Protein AF-A0A9P8W3Q9-F1 (afdb_monomer_lite)

Radius of gyration: 21.84 Å; chains: 1; bounding box: 48×51×54 Å

pLDDT: mean 78.34, std 12.68, range [43.59, 95.56]

Foldseek 3Di:
DDDDDCVVVPPPPLVVPPVSVVVVVVVVVVVVVLVVVLVVLVVVCVVPVLPPPCSLLVNLVSCVVVVNLQLSVLSLVCCQPVSPDPPPPSPPPPDPRSPRHPDDLPDDDGCQCVDPPHDPSSVVSNVVSVVVVVVVVVVVVCVVVVCVPPDDVVVVVVVVD

Organism: NCBI:txid1576542

Secondary structure (DSSP, 8-state):
-PPP-HHHH-TTTGGG-TTHHHHHHHHHHHHHHHHHHHHHHHHHHHH-TT-TTSGGGTHHHHHHHTT-HHHHHHHHHHHHHTTT-TT--TT-TTS-TT---S--TTSPPPGGGTSTT--HHHHHHHHHHHHHHHHHHHHHHHHHHHSTTTS-HHHHHHHT-

Structure (mmCIF, N/CA/C/O backbone):
data_AF-A0A9P8W3Q9-F1
#
_entry.id   AF-A0A9P8W3Q9-F1
#
loop_
_atom_site.group_PDB
_atom_site.id
_atom_site.type_symbol
_atom_site.label_atom_id
_atom_site.label_alt_id
_atom_site.label_comp_id
_atom_site.label_asym_id
_atom_site.label_entity_id
_atom_site.label_seq_id
_atom_site.pdbx_PDB_ins_code
_atom_site.Cartn_x
_atom_site.Cartn_y
_atom_site.Cartn_z
_atom_site.occupancy
_atom_site.B_iso_or_equiv
_atom_site.auth_seq_id
_atom_site.auth_comp_id
_atom_site.auth_asym_id
_atom_site.auth_atom_id
_atom_site.pdbx_PDB_model_num
ATOM 1 N N . MET A 1 1 ? -22.423 -10.236 -25.735 1.00 43.59 1 MET A N 1
ATOM 2 C CA . MET A 1 1 ? -21.979 -11.501 -25.112 1.00 43.59 1 MET A CA 1
ATOM 3 C C . MET A 1 1 ? -20.647 -11.238 -24.436 1.00 43.59 1 MET A C 1
ATOM 5 O O . MET A 1 1 ? -19.702 -10.884 -25.125 1.00 43.59 1 MET A O 1
ATOM 9 N N . THR A 1 2 ? -20.592 -11.309 -23.110 1.00 52.81 2 THR A N 1
ATOM 10 C CA . THR A 1 2 ? -19.351 -11.214 -22.327 1.00 52.81 2 THR A CA 1
ATOM 11 C C . THR A 1 2 ? -18.612 -12.546 -22.412 1.00 52.81 2 THR A C 1
ATOM 13 O O . THR A 1 2 ? -19.215 -13.602 -22.234 1.00 52.81 2 THR A O 1
ATOM 16 N N . THR A 1 3 ? -17.321 -12.513 -22.731 1.00 61.62 3 THR A N 1
ATOM 17 C CA . THR A 1 3 ? -16.477 -13.713 -22.761 1.00 61.62 3 THR A CA 1
ATOM 18 C C . THR A 1 3 ? -16.369 -14.325 -21.357 1.00 61.62 3 THR A C 1
ATOM 20 O O . THR A 1 3 ? -16.189 -13.565 -20.402 1.00 61.62 3 THR A O 1
ATOM 23 N N . PRO A 1 4 ? -16.457 -15.662 -21.206 1.00 75.06 4 PRO A N 1
ATOM 24 C CA . PRO A 1 4 ? -16.343 -16.330 -19.908 1.00 75.06 4 PRO A CA 1
ATOM 25 C C . PRO A 1 4 ? -15.020 -16.006 -19.206 1.00 75.06 4 PRO A C 1
ATOM 27 O O . PRO A 1 4 ? -13.972 -16.002 -19.853 1.00 75.06 4 PRO A O 1
ATOM 30 N N . ASN A 1 5 ? -15.058 -15.763 -17.889 1.00 76.50 5 ASN A N 1
ATOM 31 C CA . ASN A 1 5 ? -13.858 -15.515 -17.090 1.00 76.50 5 ASN A CA 1
ATOM 32 C C . ASN A 1 5 ? -13.001 -16.802 -17.026 1.00 76.50 5 ASN A C 1
ATOM 34 O O . ASN A 1 5 ? -13.437 -17.787 -16.417 1.00 76.50 5 ASN A O 1
ATOM 38 N N . PRO A 1 6 ? -11.793 -16.831 -17.624 1.00 73.56 6 PRO A N 1
ATOM 39 C CA . PRO A 1 6 ? -10.961 -18.035 -17.652 1.00 73.56 6 PRO A CA 1
ATOM 40 C C . PRO A 1 6 ? -10.403 -18.402 -16.269 1.00 73.56 6 PRO A C 1
ATOM 42 O O . PRO A 1 6 ? -10.039 -19.551 -16.037 1.00 73.56 6 PRO A O 1
ATOM 45 N N . PHE A 1 7 ? -10.368 -17.456 -15.330 1.00 75.44 7 PHE A N 1
ATOM 46 C CA . PHE A 1 7 ? -9.896 -17.699 -13.967 1.00 75.44 7 PHE A CA 1
ATOM 47 C C . PHE A 1 7 ? -10.882 -18.466 -13.090 1.00 75.44 7 PHE A C 1
ATOM 49 O O . PHE A 1 7 ? -10.481 -19.016 -12.074 1.00 75.44 7 PHE A O 1
ATOM 56 N N . GLU A 1 8 ? -12.152 -18.505 -13.473 1.00 80.69 8 GLU A N 1
ATOM 57 C CA . GLU A 1 8 ? -13.178 -19.272 -12.763 1.00 80.69 8 GLU A CA 1
ATOM 58 C C . GLU A 1 8 ? -13.440 -20.606 -13.466 1.00 80.69 8 GLU A C 1
ATOM 60 O O . GLU A 1 8 ? -13.634 -21.627 -12.818 1.00 80.69 8 GLU A O 1
ATOM 65 N N . ASN A 1 9 ? -13.381 -20.614 -14.802 1.00 79.56 9 ASN A N 1
ATOM 66 C CA . ASN A 1 9 ? -13.850 -21.739 -15.614 1.00 79.56 9 ASN A CA 1
ATOM 67 C C . ASN A 1 9 ? -12.728 -22.598 -16.216 1.00 79.56 9 ASN A C 1
ATOM 69 O O . ASN A 1 9 ? -13.009 -23.564 -16.922 1.00 79.56 9 ASN A O 1
ATOM 73 N N . SER A 1 10 ? -11.454 -22.238 -16.028 1.00 73.38 10 SER A N 1
ATOM 74 C CA . SER A 1 10 ? -10.329 -22.929 -16.685 1.00 73.38 10 SER A CA 1
ATOM 75 C C . SER A 1 10 ? -9.113 -23.157 -15.778 1.00 73.38 10 SER A C 1
ATOM 77 O O . SER A 1 10 ? -7.996 -23.358 -16.261 1.00 73.38 10 SER A O 1
ATOM 79 N N . VAL A 1 11 ? -9.322 -23.162 -14.457 1.00 77.19 11 VAL A N 1
ATOM 80 C CA . VAL A 1 11 ? -8.269 -23.410 -13.459 1.00 77.19 11 VAL A CA 1
ATOM 81 C C . VAL A 1 11 ? -7.672 -24.808 -13.650 1.00 77.19 11 VAL A C 1
ATOM 83 O O . VAL A 1 11 ? -8.390 -25.799 -13.703 1.00 77.19 11 VAL A O 1
ATOM 86 N N . GLY A 1 12 ? -6.346 -24.894 -13.775 1.00 77.62 12 GLY A N 1
ATOM 87 C CA . GLY A 1 12 ? -5.617 -26.161 -13.938 1.00 77.62 12 GLY A CA 1
ATOM 88 C C . GLY A 1 12 ? -5.532 -26.703 -15.372 1.00 77.62 12 GLY A C 1
ATOM 89 O O . GLY A 1 12 ? -4.714 -27.579 -15.636 1.00 77.62 12 GLY A O 1
ATOM 90 N N . HIS A 1 13 ? -6.286 -26.152 -16.328 1.00 76.69 13 HIS A N 1
ATOM 91 C CA . HIS A 1 13 ? -6.296 -26.644 -17.716 1.00 76.69 13 HIS A CA 1
ATOM 92 C C . HIS A 1 13 ? -5.197 -26.044 -18.606 1.00 76.69 13 HIS A C 1
ATOM 94 O O . HIS A 1 13 ? -4.891 -26.584 -19.667 1.00 76.69 13 HIS A O 1
ATOM 100 N N . PHE A 1 14 ? -4.560 -24.957 -18.163 1.00 75.88 14 PHE A N 1
ATOM 101 C CA . PHE A 1 14 ? -3.554 -24.225 -18.941 1.00 75.88 14 PHE A CA 1
ATOM 102 C C . PHE A 1 14 ? -2.270 -25.027 -19.200 1.00 75.88 14 PHE A C 1
ATOM 104 O O . PHE A 1 14 ? -1.613 -24.797 -20.209 1.00 75.88 14 PHE A O 1
ATOM 111 N N . TRP A 1 15 ? -1.923 -25.989 -18.336 1.00 71.81 15 TRP A N 1
ATOM 112 C CA . TRP A 1 15 ? -0.723 -26.823 -18.499 1.00 71.81 15 TRP A CA 1
ATOM 113 C C . TRP A 1 15 ? -0.739 -27.669 -19.785 1.00 71.81 15 TRP A C 1
ATOM 115 O O . TRP A 1 15 ? 0.313 -27.925 -20.362 1.00 71.81 15 TRP A O 1
ATOM 125 N N . GLY A 1 16 ? -1.922 -28.084 -20.253 1.00 75.06 16 GLY A N 1
ATOM 126 C CA . GLY A 1 16 ? -2.071 -28.910 -21.456 1.00 75.06 16 GLY A CA 1
ATOM 127 C C . GLY A 1 16 ? -2.173 -28.126 -22.768 1.00 75.06 16 GLY A C 1
ATOM 128 O O . GLY A 1 16 ? -2.247 -28.742 -23.828 1.00 75.06 16 GLY A O 1
ATOM 129 N N . ILE A 1 17 ? -2.205 -26.790 -22.714 1.00 83.25 17 ILE A N 1
ATOM 130 C CA . ILE A 1 17 ? -2.407 -25.921 -23.879 1.00 83.25 17 ILE A CA 1
ATOM 131 C C . ILE A 1 17 ? -1.086 -25.214 -24.176 1.00 83.25 17 ILE A C 1
ATOM 133 O O . ILE A 1 17 ? -0.682 -24.300 -23.457 1.00 83.25 17 ILE A O 1
ATOM 137 N N . ILE A 1 18 ? -0.402 -25.624 -25.243 1.00 81.12 18 ILE A N 1
ATOM 138 C CA . ILE A 1 18 ? 0.937 -25.120 -25.584 1.00 81.12 18 ILE A CA 1
ATOM 139 C C . ILE A 1 18 ? 0.901 -23.606 -25.845 1.00 81.12 18 ILE A C 1
ATOM 141 O O . ILE A 1 18 ? 1.785 -22.872 -25.407 1.00 81.12 18 ILE A O 1
ATOM 145 N N . GLU A 1 19 ? -0.150 -23.108 -26.490 1.00 83.75 19 GLU A N 1
ATOM 146 C CA . GLU A 1 19 ? -0.348 -21.693 -26.806 1.00 83.75 19 GLU A CA 1
ATOM 147 C C . GLU A 1 19 ? -0.530 -20.836 -25.544 1.00 83.75 19 GLU A C 1
ATOM 149 O O . GLU A 1 19 ? -0.120 -19.672 -25.508 1.00 83.75 19 GLU A O 1
ATOM 154 N N . ALA A 1 20 ? -1.074 -21.416 -24.469 1.00 83.06 20 ALA A N 1
ATOM 155 C CA . ALA A 1 20 ? -1.241 -20.727 -23.194 1.00 83.06 20 ALA A CA 1
ATOM 156 C C . ALA A 1 20 ? 0.108 -20.404 -22.529 1.00 83.06 20 ALA A C 1
ATOM 158 O O . ALA A 1 20 ? 0.186 -19.489 -21.706 1.00 83.06 20 ALA A O 1
ATOM 159 N N . LEU A 1 21 ? 1.196 -21.073 -22.927 1.00 81.69 21 LEU A N 1
ATOM 160 C CA . LEU A 1 21 ? 2.545 -20.765 -22.458 1.00 81.69 21 LEU A CA 1
ATOM 161 C C . LEU A 1 21 ? 2.988 -19.350 -22.851 1.00 81.69 21 LEU A C 1
ATOM 163 O O . LEU A 1 21 ? 3.640 -18.677 -22.055 1.00 81.69 21 LEU A O 1
ATOM 167 N N . ALA A 1 22 ? 2.621 -18.872 -24.046 1.00 85.31 22 ALA A N 1
ATOM 168 C CA . ALA A 1 22 ? 2.939 -17.509 -24.478 1.00 85.31 22 ALA A CA 1
ATOM 169 C C . ALA A 1 22 ? 2.249 -16.467 -23.581 1.00 85.31 22 ALA A C 1
ATOM 171 O O . ALA A 1 22 ? 2.870 -15.496 -23.153 1.00 85.31 22 ALA A O 1
ATOM 172 N N . TYR A 1 23 ? 0.990 -16.721 -23.220 1.00 84.25 23 TYR A N 1
ATOM 173 C CA . TYR A 1 23 ? 0.238 -15.902 -22.274 1.00 84.25 23 TYR A CA 1
ATOM 174 C C . TYR A 1 23 ? 0.836 -15.928 -20.860 1.00 84.25 23 TYR A C 1
ATOM 176 O O . TYR A 1 23 ? 1.003 -14.876 -20.241 1.00 84.25 23 TYR A O 1
ATOM 184 N N . MET A 1 24 ? 1.209 -17.109 -20.353 1.00 85.38 24 MET A N 1
ATOM 185 C CA . MET A 1 24 ? 1.844 -17.242 -19.035 1.00 85.38 24 MET A CA 1
ATOM 186 C C . MET A 1 24 ? 3.200 -16.526 -18.986 1.00 85.38 24 MET A C 1
ATOM 188 O O . MET A 1 24 ? 3.490 -15.845 -18.006 1.00 85.38 24 MET A O 1
ATOM 192 N N . ARG A 1 25 ? 3.996 -16.596 -20.062 1.00 86.06 25 ARG A N 1
ATOM 193 C CA . ARG A 1 25 ? 5.257 -15.846 -20.198 1.00 86.06 25 ARG A CA 1
ATOM 194 C C . ARG A 1 25 ? 5.041 -14.336 -20.238 1.00 86.06 25 ARG A C 1
ATOM 196 O O . ARG A 1 25 ? 5.769 -13.620 -19.566 1.00 86.06 25 ARG A O 1
ATOM 203 N N . ALA A 1 26 ? 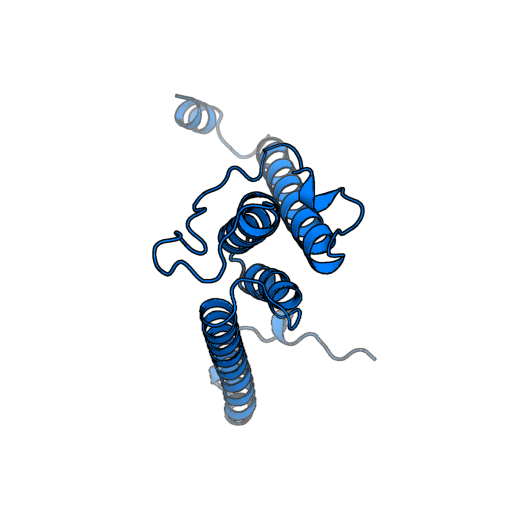4.037 -13.852 -20.971 1.00 86.69 26 ALA A N 1
ATOM 204 C CA . ALA A 1 26 ? 3.709 -12.425 -21.000 1.00 86.69 26 ALA A CA 1
ATOM 205 C C . ALA A 1 26 ? 3.302 -11.909 -19.610 1.00 86.69 26 ALA A C 1
ATOM 207 O O . ALA A 1 26 ? 3.731 -10.839 -19.186 1.00 86.69 26 ALA A O 1
ATOM 208 N N . ARG A 1 27 ? 2.522 -12.698 -18.862 1.00 84.94 27 ARG A N 1
ATOM 209 C CA . ARG A 1 27 ? 2.167 -12.366 -17.476 1.00 84.94 27 ARG A CA 1
ATOM 210 C C . ARG A 1 27 ? 3.349 -12.391 -16.526 1.00 84.94 27 ARG A C 1
ATOM 212 O O . ARG A 1 27 ? 3.427 -11.531 -15.659 1.00 84.94 27 ARG A O 1
ATOM 219 N N . TYR A 1 28 ? 4.247 -13.353 -16.692 1.00 83.50 28 TYR A N 1
ATOM 220 C CA . TYR A 1 28 ? 5.491 -13.394 -15.938 1.00 83.50 28 TYR A CA 1
ATOM 221 C C . TYR A 1 28 ? 6.350 -12.150 -16.225 1.00 83.50 28 TYR A C 1
ATOM 223 O O . TYR A 1 28 ? 6.765 -11.478 -15.291 1.00 83.50 28 TYR A O 1
ATOM 231 N N . GLY A 1 29 ? 6.495 -11.762 -17.498 1.00 87.25 29 GLY A N 1
ATOM 232 C CA . GLY A 1 29 ? 7.192 -10.531 -17.888 1.00 87.25 29 GLY A CA 1
ATOM 233 C C . GLY A 1 29 ? 6.588 -9.2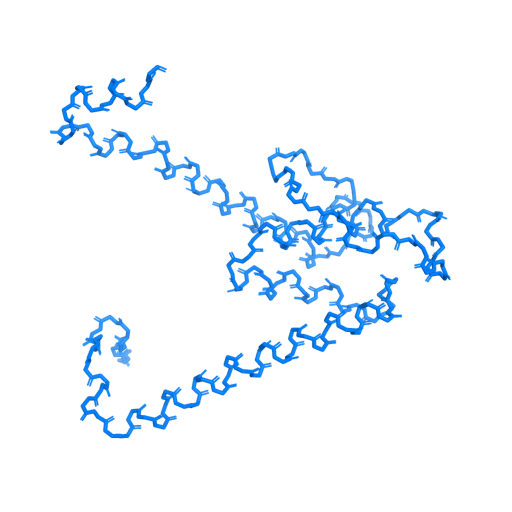68 -17.267 1.00 87.25 29 GLY A C 1
ATOM 234 O O . GLY A 1 29 ? 7.323 -8.420 -16.779 1.00 87.25 29 GLY A O 1
ATOM 235 N N . PHE A 1 30 ? 5.257 -9.171 -17.189 1.00 81.06 30 PHE A N 1
ATOM 236 C CA . PHE A 1 30 ? 4.593 -8.060 -16.497 1.00 81.06 30 PHE A CA 1
ATOM 237 C C . PHE A 1 30 ? 4.924 -8.008 -14.995 1.00 81.06 30 PHE A C 1
ATOM 239 O O . PHE A 1 30 ? 5.106 -6.925 -14.440 1.00 81.06 30 PHE A O 1
ATOM 246 N N . VAL A 1 31 ? 5.005 -9.163 -14.324 1.00 81.06 31 VAL A N 1
ATOM 247 C CA . VAL A 1 31 ? 5.416 -9.231 -12.911 1.00 81.06 31 VAL A CA 1
ATOM 248 C C . VAL A 1 31 ? 6.874 -8.795 -12.752 1.00 81.06 31 VAL A C 1
ATOM 250 O O . VAL A 1 31 ? 7.161 -7.987 -11.870 1.00 81.06 31 VAL A O 1
ATOM 253 N N . ASP A 1 32 ? 7.770 -9.268 -13.621 1.00 83.50 32 ASP A N 1
ATOM 254 C CA . ASP A 1 32 ? 9.186 -8.883 -13.618 1.00 83.50 32 ASP A CA 1
ATOM 255 C C . ASP A 1 32 ? 9.367 -7.373 -13.836 1.00 83.50 32 ASP A C 1
ATOM 257 O O . ASP A 1 32 ? 10.098 -6.721 -13.090 1.00 83.50 32 ASP A O 1
ATOM 261 N N . GLU A 1 33 ? 8.657 -6.788 -14.806 1.00 85.25 33 GLU A N 1
ATOM 262 C CA . GLU A 1 33 ? 8.669 -5.342 -15.056 1.00 85.25 33 GLU A CA 1
ATOM 263 C C . GLU A 1 33 ? 8.146 -4.549 -13.856 1.00 85.25 33 GLU A C 1
ATOM 265 O O . GLU A 1 33 ? 8.741 -3.540 -13.478 1.00 85.25 33 GLU A O 1
ATOM 270 N N . LEU A 1 34 ? 7.063 -5.006 -13.218 1.00 80.94 34 LEU A N 1
ATOM 271 C CA . LEU A 1 34 ? 6.499 -4.347 -12.041 1.00 80.94 34 LEU A CA 1
ATOM 272 C C . LEU A 1 34 ? 7.472 -4.371 -10.852 1.00 80.94 34 LEU A C 1
ATOM 274 O O . LEU A 1 34 ? 7.596 -3.373 -10.138 1.00 80.94 34 LEU A O 1
ATOM 278 N N . LEU A 1 35 ? 8.177 -5.487 -10.647 1.00 78.88 35 LEU A N 1
ATOM 279 C CA . LEU A 1 35 ? 9.205 -5.617 -9.613 1.00 78.88 35 LEU A CA 1
ATOM 280 C C . LEU A 1 35 ? 10.415 -4.723 -9.904 1.00 78.88 35 LEU A C 1
ATOM 282 O O . LEU A 1 35 ? 10.879 -4.019 -9.006 1.00 78.88 35 LEU A O 1
ATOM 286 N N . ALA A 1 36 ? 10.890 -4.698 -11.152 1.00 82.44 36 ALA A N 1
ATOM 287 C CA . ALA A 1 36 ? 11.981 -3.823 -11.573 1.00 82.44 36 ALA A CA 1
ATOM 288 C C . ALA A 1 36 ? 11.608 -2.338 -11.429 1.00 82.44 36 ALA A C 1
ATOM 290 O O . ALA A 1 36 ? 12.400 -1.538 -10.934 1.00 82.44 36 ALA A O 1
ATOM 291 N N . TYR A 1 37 ? 10.381 -1.969 -11.804 1.00 81.75 37 TYR A N 1
ATOM 292 C CA . TYR A 1 37 ? 9.852 -0.618 -11.636 1.00 81.75 37 TYR A CA 1
ATOM 293 C C . TYR A 1 37 ? 9.803 -0.205 -10.162 1.00 81.75 37 TYR A C 1
ATOM 295 O O . TYR A 1 37 ? 10.242 0.890 -9.816 1.00 81.75 37 TYR A O 1
ATOM 303 N N . PHE A 1 38 ? 9.333 -1.091 -9.280 1.00 83.38 38 PHE A N 1
ATOM 304 C CA . PHE A 1 38 ? 9.327 -0.841 -7.841 1.00 83.38 38 PHE A CA 1
ATOM 305 C C . PHE A 1 38 ? 10.743 -0.659 -7.273 1.00 83.38 38 PHE A C 1
ATOM 307 O O . PHE A 1 38 ? 10.969 0.283 -6.516 1.00 83.38 38 PHE A O 1
ATOM 314 N N . GLY A 1 39 ? 11.696 -1.513 -7.663 1.00 83.31 39 GLY A N 1
ATOM 315 C CA . GLY A 1 39 ? 13.102 -1.385 -7.262 1.00 83.31 39 GLY A CA 1
ATOM 316 C C . GLY A 1 39 ? 13.697 -0.038 -7.675 1.00 83.31 39 GLY A C 1
ATOM 317 O O . GLY A 1 39 ? 14.193 0.699 -6.828 1.00 83.31 39 GLY A O 1
ATOM 318 N N . ASN A 1 40 ? 13.522 0.339 -8.944 1.00 83.88 40 ASN A N 1
ATOM 319 C CA . ASN A 1 40 ? 13.990 1.626 -9.461 1.00 83.88 40 ASN A CA 1
ATOM 320 C C . ASN A 1 40 ? 13.371 2.820 -8.719 1.00 83.88 40 ASN A C 1
ATOM 322 O O . ASN A 1 40 ? 14.077 3.772 -8.398 1.00 83.88 40 ASN A O 1
ATOM 326 N N . LEU A 1 41 ? 12.067 2.783 -8.416 1.00 83.81 41 LEU A N 1
ATOM 327 C CA . LEU A 1 41 ? 11.421 3.840 -7.632 1.00 83.81 41 LEU A CA 1
ATOM 328 C C . LEU A 1 41 ? 12.023 3.957 -6.229 1.00 83.81 41 LEU A C 1
ATOM 330 O O . LEU A 1 41 ? 12.274 5.067 -5.765 1.00 83.81 41 LEU A O 1
ATOM 334 N N . MET A 1 42 ? 12.273 2.832 -5.560 1.00 81.75 42 MET A N 1
ATOM 335 C CA . MET A 1 42 ? 12.874 2.828 -4.226 1.00 81.75 42 MET A CA 1
ATOM 336 C C . MET A 1 42 ? 14.310 3.357 -4.243 1.00 81.75 42 MET A C 1
ATOM 338 O O . MET A 1 42 ? 14.662 4.144 -3.366 1.00 81.75 42 MET A O 1
ATOM 342 N N . ASP A 1 43 ? 15.104 3.000 -5.253 1.00 83.56 43 ASP A N 1
ATOM 343 C CA . ASP A 1 43 ? 16.462 3.521 -5.433 1.00 83.56 43 ASP A CA 1
ATOM 344 C C . ASP A 1 43 ? 16.448 5.037 -5.681 1.00 83.56 43 ASP A C 1
ATOM 346 O O . ASP A 1 43 ? 17.213 5.784 -5.070 1.00 83.56 43 ASP A O 1
ATOM 350 N N . MET A 1 44 ? 15.525 5.523 -6.520 1.00 80.44 44 MET A N 1
ATOM 351 C CA . MET A 1 44 ? 15.357 6.956 -6.778 1.00 80.44 44 MET A CA 1
ATOM 352 C C . MET A 1 44 ? 14.932 7.727 -5.526 1.00 80.44 44 MET A C 1
ATOM 354 O O . MET A 1 44 ? 15.470 8.802 -5.260 1.00 80.44 44 MET A O 1
ATOM 358 N N . ILE A 1 45 ? 14.009 7.179 -4.732 1.00 80.12 45 ILE A N 1
ATOM 359 C CA . ILE A 1 45 ? 13.613 7.794 -3.462 1.00 80.12 45 ILE A CA 1
ATOM 360 C C . ILE A 1 45 ? 14.787 7.772 -2.492 1.00 80.12 45 ILE A C 1
ATOM 362 O O . ILE A 1 45 ? 15.020 8.775 -1.834 1.00 80.12 45 ILE A O 1
ATOM 366 N N . HIS A 1 46 ? 15.568 6.691 -2.431 1.00 75.94 46 HIS A N 1
ATOM 367 C CA . HIS A 1 46 ? 16.752 6.627 -1.577 1.00 75.94 46 HIS A CA 1
ATOM 368 C C . HIS A 1 46 ? 17.811 7.679 -1.945 1.00 75.94 46 HIS A C 1
ATOM 370 O O . HIS A 1 46 ? 18.523 8.156 -1.066 1.00 75.94 46 HIS A O 1
ATOM 376 N N . LEU A 1 47 ? 17.896 8.075 -3.218 1.00 74.75 47 LEU A N 1
ATOM 377 C CA . LEU A 1 47 ? 18.749 9.178 -3.669 1.00 74.75 47 LEU A CA 1
ATOM 378 C C . LEU A 1 47 ? 18.144 10.562 -3.377 1.00 74.75 47 LEU A C 1
ATOM 380 O O . LEU A 1 47 ? 18.886 11.518 -3.159 1.00 74.75 47 LEU A O 1
ATOM 384 N N . CYS A 1 48 ? 16.814 10.687 -3.380 1.00 72.12 48 CYS A N 1
ATOM 385 C CA . CYS A 1 48 ? 16.098 11.944 -3.164 1.00 72.12 48 CYS A CA 1
ATOM 386 C C . CYS A 1 48 ? 14.975 11.782 -2.125 1.00 72.12 48 CYS A C 1
ATOM 388 O O . CYS A 1 48 ? 13.795 11.692 -2.464 1.00 72.12 48 CYS A O 1
ATOM 390 N N . TRP A 1 49 ? 15.338 11.787 -0.836 1.00 68.19 49 TRP A N 1
ATOM 391 C CA . TRP A 1 49 ? 14.382 11.578 0.264 1.00 68.19 49 TRP A CA 1
ATOM 392 C C . TRP A 1 49 ? 13.286 12.645 0.341 1.00 68.19 49 TRP A C 1
ATOM 394 O O . TRP A 1 49 ? 12.157 12.329 0.712 1.00 68.19 49 TRP A O 1
ATOM 404 N N . SER A 1 50 ? 13.606 13.896 -0.019 1.00 64.00 50 SER A N 1
ATOM 405 C CA . SER A 1 50 ? 12.646 15.010 -0.027 1.00 64.00 50 SER A CA 1
ATOM 406 C C . SER A 1 50 ? 11.599 14.898 -1.136 1.00 64.00 50 SER A C 1
ATOM 408 O O . SER A 1 50 ? 10.681 15.709 -1.176 1.00 64.00 50 SER A O 1
ATOM 410 N N . ASP A 1 51 ? 11.756 13.913 -2.025 1.00 67.75 51 ASP A N 1
ATOM 411 C CA . ASP A 1 51 ? 10.860 13.607 -3.129 1.00 67.75 51 ASP A CA 1
ATOM 412 C C . ASP A 1 51 ? 10.422 14.835 -3.940 1.00 67.75 51 ASP A C 1
ATOM 414 O O . ASP A 1 51 ? 9.243 15.102 -4.169 1.00 67.75 51 ASP A O 1
ATOM 418 N N . ASN A 1 52 ? 11.403 15.589 -4.439 1.00 62.81 52 ASN A N 1
ATOM 419 C CA . ASN A 1 52 ? 11.137 16.784 -5.248 1.00 62.81 52 ASN A CA 1
ATOM 420 C C . ASN A 1 52 ? 10.410 16.463 -6.573 1.00 62.81 52 ASN A C 1
ATOM 422 O O . ASN A 1 52 ? 9.971 17.373 -7.273 1.00 62.81 52 ASN A O 1
ATOM 426 N N . THR A 1 53 ? 10.309 15.181 -6.933 1.00 67.06 53 THR A N 1
ATOM 427 C CA . THR A 1 53 ? 9.719 14.674 -8.177 1.00 67.06 53 THR A CA 1
ATOM 428 C C . THR A 1 53 ? 8.350 14.007 -7.994 1.00 67.06 53 THR A C 1
ATOM 430 O O . THR A 1 53 ? 7.755 13.609 -8.995 1.00 67.06 53 THR A O 1
ATOM 433 N N . GLY A 1 54 ? 7.831 13.884 -6.765 1.00 74.12 54 GLY A N 1
ATOM 434 C CA . GLY A 1 54 ? 6.525 13.261 -6.493 1.00 74.12 54 GLY A CA 1
ATOM 435 C C . GLY A 1 54 ? 6.495 11.735 -6.672 1.00 74.12 54 GLY A C 1
ATOM 436 O O . GLY A 1 54 ? 5.439 11.150 -6.901 1.00 74.12 54 GLY A O 1
ATOM 437 N N . LEU A 1 55 ? 7.643 11.059 -6.618 1.00 78.88 55 LEU A N 1
ATOM 438 C CA . LEU A 1 55 ? 7.759 9.602 -6.725 1.00 78.88 55 LEU A CA 1
ATOM 439 C C . LEU A 1 55 ? 7.140 8.878 -5.521 1.00 78.88 55 LEU A C 1
ATOM 441 O O . LEU A 1 55 ? 6.638 7.759 -5.667 1.00 78.88 55 LEU A O 1
ATOM 445 N N . CYS A 1 56 ? 7.113 9.518 -4.350 1.00 80.75 56 CYS A N 1
ATOM 446 C CA . CYS A 1 56 ? 6.509 8.976 -3.137 1.00 80.75 56 CYS A CA 1
ATOM 447 C C . CYS A 1 56 ? 4.984 8.840 -3.247 1.00 80.75 56 CYS A C 1
ATOM 449 O O . CYS A 1 56 ? 4.390 8.107 -2.461 1.00 80.75 56 CYS A O 1
ATOM 451 N N . ASP A 1 57 ? 4.342 9.477 -4.231 1.00 85.81 57 ASP A N 1
ATOM 452 C CA . ASP A 1 57 ? 2.904 9.337 -4.481 1.00 85.81 57 ASP A CA 1
ATOM 453 C C . ASP A 1 57 ? 2.539 7.997 -5.135 1.00 85.81 57 ASP A C 1
ATOM 455 O O . ASP A 1 57 ? 1.434 7.477 -4.958 1.00 85.81 57 ASP A O 1
ATOM 459 N N . TYR A 1 58 ? 3.470 7.396 -5.879 1.00 85.56 58 TYR A N 1
ATOM 460 C CA . TYR A 1 58 ? 3.214 6.151 -6.606 1.00 85.56 58 TYR A CA 1
ATOM 461 C C . TYR A 1 58 ? 3.460 4.916 -5.743 1.00 85.56 58 TYR A C 1
ATOM 463 O O . TYR A 1 58 ? 2.704 3.940 -5.828 1.00 85.56 58 TYR A O 1
ATOM 471 N N . VAL A 1 59 ? 4.492 4.970 -4.896 1.00 88.06 59 VAL A N 1
ATOM 472 C CA . VAL A 1 59 ? 4.973 3.839 -4.092 1.00 88.06 59 VAL A CA 1
ATOM 473 C C . VAL A 1 59 ? 3.876 3.195 -3.236 1.00 88.06 59 VAL A C 1
ATOM 475 O O . VAL A 1 59 ? 3.683 1.985 -3.377 1.00 88.06 59 VAL A O 1
ATOM 478 N N . PRO A 1 60 ? 3.083 3.932 -2.432 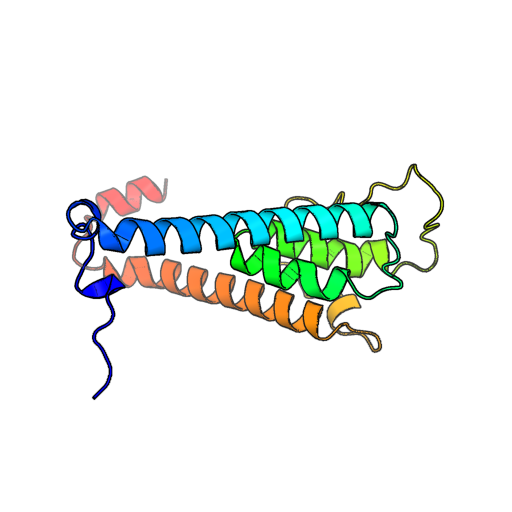1.00 89.69 60 PRO A N 1
ATOM 479 C CA . PRO A 1 60 ? 2.054 3.327 -1.589 1.00 89.69 60 PRO A CA 1
ATOM 480 C C . PRO A 1 60 ? 1.047 2.498 -2.389 1.00 89.69 60 PRO A C 1
ATOM 482 O O . PRO A 1 60 ? 0.713 1.376 -2.013 1.00 89.69 60 PRO A O 1
ATOM 485 N N . SER A 1 61 ? 0.624 3.004 -3.550 1.00 88.31 61 SER A N 1
ATOM 486 C CA . SER A 1 61 ? -0.351 2.318 -4.401 1.00 88.31 61 SER A CA 1
ATOM 487 C C . SER A 1 61 ? 0.180 1.004 -4.988 1.00 88.31 61 SER A C 1
ATOM 489 O O . SER A 1 61 ? -0.602 0.085 -5.244 1.00 88.31 61 SER A O 1
ATOM 491 N N . LEU A 1 62 ? 1.493 0.911 -5.225 1.00 88.00 62 LEU A N 1
ATOM 492 C CA . LEU A 1 62 ? 2.155 -0.297 -5.716 1.00 88.00 62 LEU A CA 1
ATOM 493 C C . LEU A 1 62 ? 2.318 -1.309 -4.584 1.00 88.00 62 LEU A C 1
ATOM 495 O O . LEU A 1 62 ? 1.961 -2.472 -4.748 1.00 88.00 62 LEU A O 1
ATOM 499 N N . VAL A 1 63 ? 2.777 -0.861 -3.415 1.00 88.62 63 VAL A N 1
ATOM 500 C CA . VAL A 1 63 ? 2.988 -1.720 -2.241 1.00 88.62 63 VAL A CA 1
ATOM 501 C C . VAL A 1 63 ? 1.666 -2.339 -1.760 1.00 88.62 63 VAL A C 1
ATOM 503 O O . VAL A 1 63 ? 1.614 -3.539 -1.491 1.00 88.62 63 VAL A O 1
ATOM 506 N N . ILE A 1 64 ? 0.570 -1.569 -1.771 1.00 91.75 64 ILE A N 1
ATOM 507 C CA . ILE A 1 64 ? -0.788 -2.064 -1.471 1.00 91.75 64 ILE A CA 1
ATOM 508 C C . ILE A 1 64 ? -1.251 -3.124 -2.487 1.00 91.75 64 ILE A C 1
ATOM 510 O O . ILE A 1 64 ? -1.941 -4.086 -2.136 1.00 91.75 64 ILE A O 1
ATOM 514 N N . ARG A 1 65 ? -0.894 -2.967 -3.770 1.00 87.50 65 ARG A N 1
ATOM 515 C CA . ARG A 1 65 ? -1.212 -3.950 -4.824 1.00 87.50 65 ARG A CA 1
ATOM 516 C C . ARG A 1 65 ? -0.401 -5.237 -4.690 1.00 87.50 65 ARG A C 1
ATOM 518 O O . ARG A 1 65 ? -0.896 -6.290 -5.073 1.00 87.50 65 ARG A O 1
ATOM 525 N N . LEU A 1 66 ? 0.791 -5.160 -4.103 1.00 87.00 66 LEU A N 1
ATOM 526 C CA . LEU A 1 66 ? 1.604 -6.321 -3.735 1.00 87.00 66 LEU A CA 1
ATOM 527 C C . LEU A 1 66 ? 1.114 -7.016 -2.448 1.00 87.00 66 LEU A C 1
ATOM 529 O O . LEU A 1 66 ? 1.740 -7.975 -2.008 1.00 87.00 66 LEU A O 1
ATOM 533 N N . GLY A 1 67 ? 0.023 -6.543 -1.831 1.00 89.44 67 GLY A N 1
ATOM 534 C CA . GLY A 1 67 ? -0.526 -7.105 -0.590 1.00 89.44 67 GLY A CA 1
ATOM 535 C C . GLY A 1 67 ? 0.313 -6.799 0.653 1.00 89.44 67 GLY A C 1
ATOM 536 O O . GLY A 1 67 ? 0.125 -7.419 1.696 1.00 89.44 67 GLY A O 1
ATOM 537 N N . ARG A 1 68 ? 1.251 -5.852 0.560 1.00 91.44 68 ARG A N 1
ATOM 538 C CA . ARG A 1 68 ? 2.169 -5.479 1.644 1.00 91.44 68 ARG A CA 1
ATOM 539 C C . ARG A 1 68 ? 1.646 -4.260 2.401 1.00 91.44 68 ARG A C 1
ATOM 541 O O . ARG A 1 68 ? 2.336 -3.256 2.551 1.00 91.44 68 ARG A O 1
ATOM 548 N N . ASP A 1 69 ? 0.408 -4.342 2.872 1.00 93.94 69 ASP A N 1
ATOM 549 C CA . ASP A 1 69 ? -0.321 -3.189 3.417 1.00 93.94 69 ASP A CA 1
ATOM 550 C C . ASP A 1 69 ? 0.376 -2.561 4.640 1.00 93.94 69 ASP A C 1
ATOM 552 O O . ASP A 1 69 ? 0.378 -1.338 4.779 1.00 93.94 69 ASP A O 1
ATOM 556 N N . GLN A 1 70 ? 1.056 -3.366 5.468 1.00 93.69 70 GLN A N 1
ATOM 557 C CA . GLN A 1 70 ? 1.866 -2.866 6.586 1.00 93.69 70 GLN A CA 1
ATOM 558 C C . GLN A 1 70 ? 3.063 -2.027 6.114 1.00 93.69 70 GLN A C 1
ATOM 560 O O . GLN A 1 70 ? 3.295 -0.943 6.640 1.00 93.69 70 GLN A O 1
ATOM 565 N N . ASP A 1 71 ? 3.800 -2.490 5.100 1.00 91.94 71 ASP A N 1
ATOM 566 C CA . ASP A 1 71 ? 4.945 -1.745 4.564 1.00 91.94 71 ASP A CA 1
ATOM 567 C C . ASP A 1 71 ? 4.497 -0.431 3.909 1.00 91.94 71 ASP A C 1
ATOM 569 O O . ASP A 1 71 ? 5.184 0.585 4.018 1.00 91.94 71 ASP A O 1
ATOM 573 N N . ALA A 1 72 ? 3.332 -0.437 3.249 1.00 93.06 72 ALA A N 1
ATOM 574 C CA . ALA A 1 72 ? 2.740 0.772 2.686 1.00 93.06 72 ALA A CA 1
ATOM 575 C C . ALA A 1 72 ? 2.361 1.770 3.788 1.00 93.06 72 ALA A C 1
ATOM 577 O O . ALA A 1 72 ? 2.625 2.964 3.650 1.00 93.06 72 ALA A O 1
ATOM 578 N N . TYR A 1 73 ? 1.768 1.287 4.884 1.00 93.50 73 TYR A N 1
ATOM 579 C CA . TYR A 1 73 ? 1.412 2.125 6.026 1.00 93.50 73 TYR A CA 1
ATOM 580 C C . TYR A 1 73 ? 2.645 2.742 6.691 1.00 93.50 73 TYR A C 1
ATOM 582 O O . TYR A 1 73 ? 2.674 3.948 6.921 1.00 93.50 73 TYR A O 1
ATOM 590 N N . ASP A 1 74 ? 3.680 1.940 6.940 1.00 91.81 74 ASP A N 1
ATOM 591 C CA . ASP A 1 74 ? 4.939 2.393 7.536 1.00 91.81 74 ASP A CA 1
ATOM 592 C C . ASP A 1 74 ? 5.607 3.487 6.684 1.00 91.81 74 ASP A C 1
ATOM 594 O O . ASP A 1 74 ? 6.049 4.513 7.208 1.00 91.81 74 ASP A O 1
ATOM 598 N N . PHE A 1 75 ? 5.619 3.302 5.359 1.00 89.88 75 PHE A N 1
ATOM 599 C CA . PHE A 1 75 ? 6.121 4.288 4.402 1.00 89.88 75 PHE A CA 1
ATOM 600 C C . PHE A 1 75 ? 5.331 5.603 4.471 1.00 89.88 75 PHE A C 1
ATOM 602 O O . PHE A 1 75 ? 5.914 6.678 4.622 1.00 89.88 75 PHE A O 1
ATOM 609 N N . LEU A 1 76 ? 3.999 5.523 4.405 1.00 90.44 76 LEU A N 1
ATOM 610 C CA . LEU A 1 76 ? 3.109 6.687 4.477 1.00 90.44 76 LEU A CA 1
ATOM 611 C C . LEU A 1 76 ? 3.251 7.434 5.807 1.00 90.44 76 LEU A C 1
ATOM 613 O O . LEU A 1 76 ? 3.188 8.665 5.838 1.00 90.44 76 LEU A O 1
ATOM 617 N N . LEU A 1 77 ? 3.440 6.698 6.904 1.00 89.50 77 LEU A N 1
ATOM 618 C CA . LEU A 1 77 ? 3.601 7.270 8.233 1.00 89.50 77 LEU A CA 1
ATOM 619 C C . LEU A 1 77 ? 4.922 8.028 8.353 1.00 89.50 77 LEU A C 1
ATOM 621 O O . LEU A 1 77 ? 4.947 9.124 8.916 1.00 89.50 77 LEU A O 1
ATOM 625 N N . TRP A 1 78 ? 6.004 7.484 7.792 1.00 87.38 78 TRP A N 1
ATOM 626 C CA . TRP A 1 78 ? 7.303 8.154 7.774 1.00 87.38 78 TRP A CA 1
ATOM 627 C C . TRP A 1 78 ? 7.223 9.512 7.062 1.00 87.38 78 TRP A C 1
ATOM 629 O O . TRP A 1 78 ? 7.666 10.517 7.621 1.00 87.38 78 TRP A O 1
ATOM 639 N N . TYR A 1 79 ? 6.576 9.578 5.891 1.00 82.62 79 TYR A N 1
ATOM 640 C CA . TYR A 1 79 ? 6.383 10.838 5.158 1.00 82.62 79 TYR A CA 1
ATOM 641 C C . TYR A 1 79 ? 5.494 11.840 5.907 1.00 82.62 79 TYR A C 1
ATOM 643 O O . TYR A 1 79 ? 5.781 13.037 5.907 1.00 82.62 79 TYR A O 1
ATOM 651 N N . ALA A 1 80 ? 4.455 11.368 6.599 1.00 82.81 80 ALA A N 1
ATOM 652 C CA . ALA A 1 80 ? 3.553 12.237 7.355 1.00 82.81 80 ALA A CA 1
ATOM 653 C C . ALA A 1 80 ? 4.153 12.799 8.652 1.00 82.81 80 ALA A C 1
ATOM 655 O O . ALA A 1 80 ? 3.704 13.844 9.120 1.00 82.81 80 ALA A O 1
ATOM 656 N N . THR A 1 81 ? 5.139 12.117 9.240 1.00 79.00 81 THR A N 1
ATOM 657 C CA . THR A 1 81 ? 5.704 12.471 10.552 1.00 79.00 81 THR A CA 1
ATOM 658 C C . THR A 1 81 ? 7.129 13.000 10.428 1.00 79.00 81 THR A C 1
ATOM 660 O O . THR A 1 81 ? 7.378 14.186 10.636 1.00 79.00 81 THR A O 1
ATOM 663 N N . THR A 1 82 ? 8.073 12.128 10.075 1.00 70.75 82 THR A N 1
ATOM 664 C CA . THR A 1 82 ? 9.505 12.429 10.001 1.00 70.75 82 THR A CA 1
ATOM 665 C C . THR A 1 82 ? 9.838 13.263 8.764 1.00 70.75 82 THR A C 1
ATOM 667 O O . THR A 1 82 ? 10.545 14.262 8.885 1.00 70.75 82 THR A O 1
ATOM 670 N N . GLY A 1 83 ? 9.276 12.916 7.601 1.00 61.34 83 GLY A N 1
ATOM 671 C CA . GLY A 1 83 ? 9.535 13.595 6.325 1.00 61.34 83 GLY A CA 1
ATOM 672 C C . GLY A 1 83 ? 8.984 15.025 6.236 1.00 61.34 83 GLY A C 1
ATOM 673 O O . GLY A 1 83 ? 9.559 15.859 5.546 1.00 61.34 83 GLY A O 1
ATOM 674 N N . SER A 1 84 ? 7.917 15.344 6.977 1.00 57.94 84 SER A N 1
ATOM 675 C CA . SER A 1 84 ? 7.282 16.675 6.984 1.00 57.94 84 SER A CA 1
ATOM 676 C C . SER A 1 84 ? 7.863 17.647 8.033 1.00 57.94 84 SER A C 1
ATOM 678 O O . SER A 1 84 ? 7.363 18.767 8.185 1.00 57.94 84 SER A O 1
ATOM 680 N N . GLY A 1 85 ? 8.884 17.246 8.798 1.00 54.66 85 GLY A N 1
ATOM 681 C CA . GLY A 1 85 ? 9.472 18.078 9.848 1.00 54.66 85 GLY A CA 1
ATOM 682 C C . GLY A 1 85 ? 10.350 19.208 9.294 1.00 54.66 85 GLY A C 1
ATOM 683 O O . GLY A 1 85 ? 11.268 18.964 8.519 1.00 54.66 85 GLY A O 1
ATOM 684 N N . SER A 1 86 ? 10.163 20.443 9.780 1.00 48.03 86 SER A N 1
ATOM 685 C CA . SER A 1 86 ? 10.951 21.637 9.394 1.00 48.03 86 SER A CA 1
ATOM 686 C C . SER A 1 86 ? 12.456 21.577 9.712 1.00 48.03 86 SER A C 1
ATOM 688 O O . SER A 1 86 ? 13.185 22.521 9.420 1.00 48.03 86 SER A O 1
ATOM 690 N N . LYS A 1 87 ? 12.920 20.488 10.336 1.00 48.50 87 LYS A N 1
ATOM 691 C CA . LYS A 1 87 ? 14.313 20.236 10.731 1.00 48.50 87 LYS A CA 1
ATOM 692 C C . LYS A 1 87 ? 14.924 19.020 10.034 1.00 48.50 87 LYS A C 1
ATOM 694 O O . LYS A 1 87 ? 15.993 18.573 10.446 1.00 48.50 87 LYS A O 1
ATOM 699 N N . HIS A 1 88 ? 14.248 18.440 9.042 1.00 53.16 88 HIS A N 1
ATOM 700 C CA . HIS A 1 88 ? 14.829 17.328 8.309 1.00 53.16 88 HIS A CA 1
ATOM 701 C C . HIS A 1 88 ? 15.926 17.859 7.379 1.00 53.16 88 HIS A C 1
ATOM 703 O O . HIS A 1 88 ? 15.653 18.311 6.270 1.00 53.16 88 HIS A O 1
ATOM 709 N N . ASP A 1 89 ? 17.178 17.790 7.831 1.00 53.25 89 ASP A N 1
ATOM 710 C CA . ASP A 1 89 ? 18.344 17.973 6.969 1.00 53.25 89 ASP A CA 1
ATOM 711 C C . ASP A 1 89 ? 18.399 16.794 5.994 1.00 53.25 89 ASP A C 1
ATOM 713 O O . ASP A 1 89 ? 18.984 15.747 6.270 1.00 53.25 89 ASP A O 1
ATOM 717 N N . SER A 1 90 ? 17.775 16.956 4.828 1.00 53.19 90 SER A N 1
ATOM 718 C CA . SER A 1 90 ? 17.820 16.005 3.708 1.00 53.19 90 SER A CA 1
ATOM 719 C C . SER A 1 90 ? 19.240 15.753 3.169 1.00 53.19 90 SER A C 1
ATOM 721 O O . SER A 1 90 ? 19.408 14.941 2.267 1.00 53.19 90 SER A O 1
ATOM 723 N N . GLY A 1 91 ? 20.255 16.445 3.705 1.00 49.94 91 GLY A N 1
ATOM 724 C CA . GLY A 1 91 ? 21.678 16.253 3.415 1.00 49.94 91 GLY A CA 1
ATOM 725 C C . GLY A 1 91 ? 22.467 15.493 4.488 1.00 49.94 91 GLY A C 1
ATOM 726 O O . GLY A 1 91 ? 23.660 15.262 4.295 1.00 49.94 91 GLY A O 1
ATOM 727 N N . ASN A 1 92 ? 21.857 15.099 5.613 1.00 53.31 92 ASN A N 1
ATOM 728 C CA . ASN A 1 92 ? 22.556 14.337 6.645 1.00 53.31 92 ASN A CA 1
ATOM 729 C C . ASN A 1 92 ? 22.372 12.827 6.416 1.00 53.31 92 ASN A C 1
ATOM 731 O O . ASN A 1 92 ? 21.356 12.243 6.795 1.00 53.31 92 ASN A O 1
ATOM 735 N N . ALA A 1 93 ? 23.385 12.188 5.825 1.00 46.31 93 ALA A N 1
ATOM 736 C CA . ALA A 1 93 ? 23.424 10.752 5.521 1.00 46.31 93 ALA A CA 1
ATOM 737 C C . ALA A 1 93 ? 23.268 9.828 6.753 1.00 46.31 93 ALA A C 1
ATOM 739 O O . ALA A 1 93 ? 23.126 8.619 6.598 1.00 46.31 93 ALA A O 1
ATOM 740 N N . GLY A 1 94 ? 23.289 10.379 7.975 1.00 49.44 94 GLY A N 1
ATOM 741 C CA . GLY A 1 94 ? 23.011 9.651 9.216 1.00 49.44 94 GLY A CA 1
ATOM 742 C C . GLY A 1 94 ? 21.531 9.580 9.617 1.00 49.44 94 GLY A C 1
ATOM 743 O O . GLY A 1 94 ? 21.214 8.934 10.616 1.00 49.44 94 GLY A O 1
ATOM 744 N N . SER A 1 95 ? 20.619 10.247 8.896 1.00 56.12 95 SER A N 1
ATOM 745 C CA . SER A 1 95 ? 19.186 10.181 9.202 1.00 56.12 95 SER A CA 1
ATOM 746 C C . SER A 1 95 ? 18.618 8.825 8.776 1.00 56.12 95 SER A C 1
ATOM 748 O O . SER A 1 95 ? 18.878 8.334 7.678 1.00 56.12 95 SER A O 1
ATOM 750 N N . THR A 1 96 ? 17.866 8.195 9.670 1.00 66.81 96 THR A N 1
ATOM 751 C CA . THR A 1 96 ? 17.328 6.842 9.533 1.00 66.81 96 THR A CA 1
ATOM 752 C C . THR A 1 96 ? 16.146 6.833 8.552 1.00 66.81 96 THR A C 1
ATOM 754 O O . THR A 1 96 ? 14.978 6.826 8.934 1.00 66.81 96 THR A O 1
ATOM 757 N N . PHE A 1 97 ? 16.459 6.885 7.257 1.00 70.75 97 PHE A N 1
ATOM 758 C CA . PHE A 1 97 ? 15.489 6.823 6.161 1.00 70.75 97 PHE A CA 1
ATOM 759 C C . PHE A 1 97 ? 14.588 5.580 6.270 1.00 70.75 97 PHE A C 1
ATOM 761 O O . PHE A 1 97 ? 15.091 4.470 6.446 1.00 70.75 97 PHE A O 1
ATOM 768 N N . LEU A 1 98 ? 13.263 5.773 6.167 1.00 74.56 98 LEU A N 1
ATOM 769 C CA . LEU A 1 98 ? 12.235 4.718 6.253 1.00 74.56 98 LEU A CA 1
ATOM 770 C C . LEU A 1 98 ? 12.433 3.733 7.420 1.00 74.56 98 LEU A C 1
ATOM 772 O O . LEU A 1 98 ? 12.248 2.521 7.293 1.00 74.56 98 LEU A O 1
ATOM 776 N N . ASN A 1 99 ? 12.806 4.260 8.581 1.00 80.31 99 ASN A N 1
ATOM 777 C CA . ASN A 1 99 ? 13.038 3.478 9.794 1.00 80.31 99 ASN A CA 1
ATOM 778 C C . ASN A 1 99 ? 11.770 3.101 10.563 1.00 80.31 99 ASN A C 1
ATOM 780 O O . ASN A 1 99 ? 11.840 2.337 11.525 1.00 80.31 99 ASN A O 1
ATOM 784 N N . VAL A 1 100 ? 10.620 3.635 10.161 1.00 83.94 100 VAL A N 1
ATOM 785 C CA . VAL A 1 100 ? 9.326 3.220 10.692 1.00 83.94 100 VAL A CA 1
ATOM 786 C C . VAL A 1 100 ? 9.072 1.787 10.233 1.00 83.94 100 VAL A C 1
ATOM 788 O O . VAL A 1 100 ? 9.082 1.501 9.035 1.00 83.94 100 VAL A O 1
ATOM 791 N N . LYS A 1 101 ? 8.877 0.880 11.193 1.00 88.19 101 LYS A N 1
ATOM 792 C CA . LYS A 1 101 ? 8.554 -0.528 10.951 1.00 88.19 101 LYS A CA 1
ATOM 793 C C . LYS A 1 101 ? 7.525 -1.028 11.952 1.00 88.19 101 LYS A C 1
ATOM 795 O O . LYS A 1 101 ? 7.689 -0.818 13.152 1.00 88.19 101 LYS A O 1
ATOM 800 N N . GLY A 1 102 ? 6.496 -1.711 11.456 1.00 89.81 102 GLY A N 1
ATOM 801 C CA . GLY A 1 102 ? 5.435 -2.285 12.283 1.00 89.81 102 GLY A CA 1
ATOM 802 C C . GLY A 1 102 ? 4.608 -1.221 12.998 1.00 89.81 102 GLY A C 1
ATOM 803 O O . GLY A 1 102 ? 4.209 -1.412 14.148 1.00 89.81 102 GLY A O 1
ATOM 804 N N . ALA A 1 103 ? 4.387 -0.074 12.356 1.00 90.88 103 ALA A N 1
ATOM 805 C CA . ALA A 1 103 ? 3.587 0.978 12.941 1.00 90.88 103 ALA A CA 1
ATOM 806 C C . ALA A 1 103 ? 2.141 0.523 13.143 1.00 90.88 103 ALA A C 1
ATOM 808 O O . ALA A 1 103 ? 1.554 -0.193 12.329 1.00 90.88 103 ALA A O 1
ATOM 809 N N . ASN A 1 104 ? 1.549 0.979 14.243 1.00 91.50 104 ASN A N 1
ATOM 810 C CA . ASN A 1 104 ? 0.193 0.609 14.600 1.00 91.50 104 ASN A CA 1
ATOM 811 C C . ASN A 1 104 ? -0.822 1.249 13.636 1.00 91.50 104 ASN A C 1
ATOM 813 O O . ASN A 1 104 ? -1.164 2.420 13.782 1.00 91.50 104 ASN A O 1
ATOM 817 N N . ALA A 1 105 ? -1.362 0.471 12.697 1.00 89.81 105 ALA A N 1
ATOM 818 C CA . ALA A 1 105 ? -2.368 0.943 11.742 1.00 89.81 105 ALA A CA 1
ATOM 819 C C . ALA A 1 105 ? -3.736 1.283 12.376 1.00 89.81 105 ALA A C 1
ATOM 821 O O . ALA A 1 105 ? -4.562 1.964 11.754 1.00 89.81 105 ALA A O 1
ATOM 822 N N . PHE A 1 106 ? -3.966 0.872 13.629 1.00 89.69 106 PHE A N 1
ATOM 823 C CA . PHE A 1 106 ? -5.144 1.236 14.422 1.00 89.69 106 PHE A CA 1
ATOM 824 C C . PHE A 1 106 ? -5.005 2.591 15.124 1.00 89.69 106 PHE A C 1
ATOM 826 O O . PHE A 1 106 ? -5.965 3.051 15.741 1.00 89.69 106 PHE A O 1
ATOM 833 N N . SER A 1 107 ? -3.839 3.242 15.039 1.00 87.50 107 SER A N 1
ATOM 834 C CA . SER A 1 107 ? -3.658 4.583 15.588 1.00 87.50 107 SER A CA 1
ATOM 835 C C . SER A 1 107 ? -4.576 5.603 14.907 1.00 87.50 107 SER A C 1
ATOM 837 O O . SER A 1 107 ? -5.101 5.393 13.800 1.00 87.50 107 SER A O 1
ATOM 839 N N . SER A 1 108 ? -4.761 6.739 15.583 1.00 86.81 108 SER A N 1
ATOM 840 C CA . SER A 1 108 ? -5.395 7.914 14.992 1.00 86.81 108 SER A CA 1
ATOM 841 C C . SER A 1 108 ? -4.672 8.343 13.715 1.00 86.81 108 SER A C 1
ATOM 843 O O . SER A 1 108 ? -3.486 8.084 13.532 1.00 86.81 108 SER A O 1
ATOM 845 N N . VAL A 1 109 ? -5.414 8.998 12.825 1.00 84.94 109 VAL A N 1
ATOM 846 C CA . VAL A 1 109 ? -4.870 9.568 11.590 1.00 84.94 109 VAL A CA 1
ATOM 847 C C . VAL A 1 109 ? -3.884 10.678 11.958 1.00 84.94 109 VAL A C 1
ATOM 849 O O . VAL A 1 109 ? -4.241 11.586 12.709 1.00 84.94 109 VAL A O 1
ATOM 852 N N . GLU A 1 110 ? -2.661 10.602 11.437 1.00 85.50 110 GLU A N 1
ATOM 853 C CA . GLU A 1 110 ? -1.655 11.643 11.635 1.00 85.50 110 GLU A CA 1
ATOM 854 C C . GLU A 1 110 ? -2.052 12.956 10.959 1.00 85.50 110 GLU A C 1
ATOM 856 O O . GLU A 1 110 ? -2.678 12.973 9.896 1.00 85.50 110 GLU A O 1
ATOM 861 N N . SER A 1 111 ? -1.624 14.075 11.547 1.00 79.50 111 SER A N 1
ATOM 862 C CA . SER A 1 111 ? -1.956 15.419 11.056 1.00 79.50 111 SER A CA 1
ATOM 863 C C . SER A 1 111 ? -1.465 15.676 9.626 1.00 79.50 111 SER A C 1
ATOM 865 O O . SER A 1 111 ? -2.115 16.415 8.882 1.00 79.50 111 SER A O 1
ATOM 867 N N . GLY A 1 112 ? -0.376 15.018 9.210 1.00 76.50 112 GLY A N 1
ATOM 868 C CA . GLY A 1 112 ? 0.146 15.059 7.841 1.00 76.50 112 GLY A CA 1
ATOM 869 C C . GLY A 1 112 ? -0.832 14.524 6.786 1.00 76.50 112 GLY A C 1
ATOM 870 O O . GLY A 1 112 ? -0.790 14.956 5.639 1.00 76.50 112 GLY A O 1
ATOM 871 N N . TRP A 1 113 ? -1.776 13.659 7.168 1.00 80.25 113 TRP A N 1
ATOM 872 C CA . TRP A 1 113 ? -2.792 13.108 6.260 1.00 80.25 113 TRP A CA 1
ATOM 873 C C . TRP A 1 113 ? -4.097 13.913 6.222 1.00 80.25 113 TRP A C 1
ATOM 875 O O . TRP A 1 113 ? -4.964 13.637 5.391 1.00 80.25 113 TRP A O 1
ATOM 885 N N . THR A 1 114 ? -4.244 14.904 7.106 1.00 80.31 114 THR A N 1
ATOM 886 C CA . THR A 1 114 ? -5.425 15.783 7.208 1.00 80.31 114 THR A CA 1
ATOM 887 C C . THR A 1 114 ? -5.089 17.266 7.012 1.00 80.31 114 THR A C 1
ATOM 889 O O . THR A 1 114 ? -5.952 18.126 7.184 1.00 80.31 114 THR A O 1
ATOM 892 N N . GLY A 1 115 ? -3.826 17.587 6.720 1.00 75.62 115 GLY A N 1
ATOM 893 C CA . GLY A 1 115 ? -3.306 18.952 6.641 1.00 75.62 115 GLY A CA 1
ATOM 894 C C . GLY A 1 115 ? -3.529 19.642 5.291 1.00 75.62 115 GLY A C 1
ATOM 895 O O . GLY A 1 115 ? -3.930 19.032 4.310 1.00 75.62 115 GLY A O 1
ATOM 896 N N . ARG A 1 116 ? -3.220 20.943 5.212 1.00 67.50 116 ARG A N 1
ATOM 897 C CA . ARG A 1 116 ? -3.418 21.767 3.998 1.00 67.50 116 ARG A CA 1
ATOM 898 C C . ARG A 1 116 ? -2.590 21.306 2.787 1.00 67.50 116 ARG A C 1
ATOM 900 O O . ARG A 1 116 ? -3.010 21.531 1.659 1.00 67.50 116 ARG A O 1
ATOM 907 N N . PHE A 1 117 ? -1.437 20.686 3.024 1.00 67.06 117 PHE A N 1
ATOM 908 C CA . PHE A 1 117 ? -0.509 20.220 1.987 1.00 67.06 117 PHE A CA 1
ATOM 909 C C . PHE A 1 117 ? -0.539 18.693 1.832 1.00 67.06 117 PHE A C 1
ATOM 911 O O . PHE A 1 117 ? 0.483 18.076 1.552 1.00 67.06 117 PHE A O 1
ATOM 918 N N . LEU A 1 118 ? -1.706 18.081 2.063 1.00 72.00 118 LEU A N 1
ATOM 919 C CA . LEU A 1 118 ? -1.882 16.637 1.946 1.00 72.00 118 LEU A CA 1
ATOM 920 C C . LEU A 1 118 ? -1.637 16.168 0.504 1.00 72.00 118 LEU A C 1
ATOM 922 O O . LEU A 1 118 ? -2.167 16.749 -0.447 1.00 72.00 118 LEU A O 1
ATOM 926 N N . SER A 1 119 ? -0.892 15.074 0.347 1.00 80.12 119 SER A N 1
ATOM 927 C CA . SER A 1 119 ? -0.911 14.328 -0.907 1.00 80.12 119 SER A CA 1
ATOM 928 C C . SER A 1 119 ? -2.201 13.516 -0.977 1.00 80.12 119 SER A C 1
ATOM 930 O O . SER A 1 119 ? -2.469 12.664 -0.124 1.00 80.12 119 SER A O 1
ATOM 932 N N . LEU A 1 120 ? -3.015 13.770 -2.005 1.00 86.69 120 LEU A N 1
ATOM 933 C CA . LEU A 1 120 ? -4.256 13.026 -2.225 1.00 86.69 120 LEU A CA 1
ATOM 934 C C . LEU A 1 120 ? -3.977 11.524 -2.365 1.00 86.69 120 LEU A C 1
ATOM 936 O O . LEU A 1 120 ? -4.746 10.707 -1.860 1.00 86.69 120 LEU A O 1
ATOM 940 N N . SER A 1 121 ? -2.869 11.162 -3.019 1.00 88.06 121 SER A N 1
ATOM 941 C CA . SER A 1 121 ? -2.474 9.766 -3.215 1.00 88.06 121 SER A CA 1
ATOM 942 C C . SER A 1 121 ? -2.212 9.072 -1.871 1.00 88.06 121 SER A C 1
ATOM 944 O O . SER A 1 121 ? -2.661 7.940 -1.656 1.00 88.06 121 SER A O 1
ATOM 946 N N . HIS A 1 122 ? -1.569 9.775 -0.931 1.00 88.81 122 HIS A N 1
ATOM 947 C CA . HIS A 1 122 ? -1.277 9.279 0.411 1.00 88.81 122 HIS A CA 1
ATOM 948 C C . HIS A 1 122 ? -2.560 9.105 1.210 1.00 88.81 122 HIS A C 1
ATOM 950 O O . HIS A 1 122 ? -2.800 8.020 1.737 1.00 88.81 122 HIS A O 1
ATOM 956 N N . SER A 1 123 ? -3.427 10.121 1.240 1.00 89.56 123 SER A N 1
ATOM 957 C CA . SER A 1 123 ? -4.702 10.045 1.962 1.00 89.56 123 SER A CA 1
ATOM 958 C C . SER A 1 123 ? -5.582 8.908 1.440 1.00 89.56 123 SER A C 1
ATOM 960 O O . SER A 1 123 ? -6.082 8.116 2.237 1.00 89.56 123 SER A O 1
ATOM 962 N N . VAL A 1 124 ? -5.710 8.758 0.116 1.00 92.12 124 VAL A N 1
ATOM 963 C CA . VAL A 1 124 ? -6.456 7.646 -0.499 1.00 92.12 124 VAL A CA 1
ATOM 964 C C . VAL A 1 124 ? -5.850 6.295 -0.113 1.00 92.12 124 VAL A C 1
ATOM 966 O O . VAL A 1 124 ? -6.587 5.370 0.228 1.00 92.12 124 VAL A O 1
ATOM 969 N N . SER A 1 125 ? -4.521 6.181 -0.114 1.00 93.81 125 SER A N 1
ATOM 970 C CA . SER A 1 125 ? -3.819 4.947 0.256 1.00 93.81 125 SER A CA 1
ATOM 971 C C . SER A 1 125 ? -4.046 4.573 1.726 1.00 93.81 125 SER A C 1
ATOM 973 O O . SER A 1 125 ? -4.395 3.429 2.014 1.00 93.81 125 SER A O 1
ATOM 975 N N . VAL A 1 126 ? -3.950 5.533 2.656 1.00 93.31 126 VAL A N 1
ATOM 976 C CA . VAL A 1 126 ? -4.257 5.309 4.083 1.00 93.31 126 VAL A CA 1
ATOM 977 C C . VAL A 1 126 ? -5.722 4.923 4.277 1.00 93.31 126 VAL A C 1
ATOM 979 O O . VAL A 1 126 ? -6.018 3.995 5.032 1.00 93.31 126 VAL A O 1
ATOM 982 N N . THR A 1 127 ? -6.652 5.601 3.595 1.00 93.75 127 THR A N 1
ATOM 983 C CA . THR A 1 127 ? -8.079 5.255 3.644 1.00 93.75 127 THR A CA 1
ATOM 984 C C . THR A 1 127 ? -8.315 3.827 3.164 1.00 93.75 127 THR A C 1
ATOM 986 O O . THR A 1 127 ? -9.041 3.085 3.822 1.00 93.75 127 THR A O 1
ATOM 989 N N . LEU A 1 128 ? -7.678 3.416 2.065 1.00 95.31 128 LEU A N 1
ATOM 990 C CA . LEU A 1 128 ? -7.801 2.064 1.530 1.00 95.31 128 LEU A CA 1
ATOM 991 C C . LEU A 1 128 ? -7.274 1.010 2.513 1.00 95.31 128 LEU A C 1
ATOM 993 O O . LEU A 1 128 ? -7.964 0.022 2.758 1.00 95.31 128 LEU A O 1
ATOM 997 N N . ILE A 1 129 ? -6.104 1.238 3.118 1.00 95.00 129 ILE A N 1
ATOM 998 C CA . ILE A 1 129 ? -5.534 0.342 4.139 1.00 95.00 129 ILE A CA 1
ATOM 999 C C . ILE A 1 129 ? -6.489 0.220 5.333 1.00 95.00 129 ILE A C 1
ATOM 1001 O O . ILE A 1 129 ? -6.854 -0.885 5.729 1.00 95.00 129 ILE A O 1
ATOM 1005 N N . LYS A 1 130 ? -6.967 1.345 5.881 1.00 94.44 130 LYS A N 1
ATOM 1006 C CA . LYS A 1 130 ? -7.900 1.329 7.020 1.00 94.44 130 LYS A CA 1
ATOM 1007 C C . LYS A 1 130 ? -9.242 0.676 6.669 1.00 94.44 130 LYS A C 1
ATOM 1009 O O . LYS A 1 130 ? -9.812 -0.016 7.510 1.00 94.44 130 LYS A O 1
ATOM 1014 N N . ALA A 1 131 ? -9.734 0.841 5.440 1.00 95.56 131 ALA A N 1
ATOM 1015 C CA . ALA A 1 131 ? -10.936 0.162 4.965 1.00 95.56 131 ALA A CA 1
ATOM 1016 C C . ALA A 1 131 ? -10.740 -1.360 4.876 1.00 95.56 131 ALA A C 1
ATOM 1018 O O . ALA A 1 131 ? -11.617 -2.101 5.317 1.00 95.56 131 ALA A O 1
ATOM 1019 N N . ARG A 1 132 ? -9.591 -1.836 4.371 1.00 94.94 132 ARG A N 1
ATOM 1020 C CA . ARG A 1 132 ? -9.250 -3.271 4.356 1.00 94.94 132 ARG A CA 1
ATOM 1021 C C . ARG A 1 132 ? -9.220 -3.854 5.767 1.00 94.94 132 ARG A C 1
ATOM 1023 O O . ARG A 1 132 ? -9.911 -4.834 6.020 1.00 94.94 132 ARG A O 1
ATOM 1030 N N . ILE A 1 133 ? -8.537 -3.184 6.698 1.00 94.06 133 ILE A N 1
ATOM 1031 C CA . ILE A 1 133 ? -8.497 -3.576 8.116 1.00 94.06 133 ILE A CA 1
ATOM 1032 C C . ILE A 1 133 ? -9.912 -3.659 8.705 1.00 94.06 133 ILE A C 1
ATOM 1034 O O . ILE A 1 133 ? -10.250 -4.625 9.385 1.00 94.06 133 ILE A O 1
ATOM 1038 N N . LEU A 1 134 ? -10.763 -2.663 8.442 1.00 94.94 134 LEU A N 1
ATOM 1039 C CA . LEU A 1 134 ? -12.142 -2.666 8.930 1.00 94.94 134 LEU A CA 1
ATOM 1040 C C . LEU A 1 134 ? -12.942 -3.855 8.379 1.00 94.94 134 LEU A C 1
ATOM 1042 O O . LEU A 1 134 ? -13.654 -4.506 9.144 1.00 94.94 134 LEU A O 1
ATOM 1046 N N . LEU A 1 135 ? -12.828 -4.144 7.080 1.00 94.69 135 LEU A N 1
ATOM 1047 C CA . LEU A 1 135 ? -13.506 -5.279 6.450 1.00 94.69 135 LEU A CA 1
ATOM 1048 C C . LEU A 1 135 ? -13.022 -6.615 7.028 1.00 94.69 135 LEU A C 1
ATOM 1050 O O . LEU A 1 135 ? -13.840 -7.491 7.307 1.00 94.69 135 LEU A O 1
ATOM 1054 N N . GLU A 1 136 ? -11.721 -6.762 7.273 1.00 92.25 136 GLU A N 1
ATOM 1055 C CA . GLU A 1 136 ? -11.152 -7.952 7.913 1.00 92.25 136 GLU A CA 1
ATOM 1056 C C . GLU A 1 136 ? -11.639 -8.115 9.355 1.00 92.25 136 GLU A C 1
ATOM 1058 O O . GLU A 1 136 ? -12.077 -9.198 9.742 1.00 92.25 136 GLU A O 1
ATOM 1063 N N . LEU A 1 137 ? -11.658 -7.037 10.143 1.00 92.62 137 LEU A N 1
ATOM 1064 C CA . LEU A 1 137 ? -12.212 -7.066 11.496 1.00 92.62 137 LEU A CA 1
ATOM 1065 C C . LEU A 1 137 ? -13.695 -7.448 11.498 1.00 92.62 137 LEU A C 1
ATOM 1067 O O . LEU A 1 137 ? -14.123 -8.242 12.335 1.00 92.62 137 LEU A O 1
ATOM 1071 N N . GLN A 1 138 ? -14.483 -6.920 10.559 1.00 92.56 138 GLN A N 1
ATOM 1072 C CA . GLN A 1 138 ? -15.886 -7.303 10.399 1.00 92.56 138 GLN A CA 1
ATOM 1073 C C . GLN A 1 138 ? -16.024 -8.783 10.031 1.00 92.56 138 GLN A C 1
ATOM 1075 O O . GLN A 1 138 ? -16.872 -9.474 10.598 1.00 92.56 138 GLN A O 1
ATOM 1080 N N . ALA A 1 139 ? -15.182 -9.297 9.132 1.00 89.81 139 ALA A N 1
ATOM 1081 C CA . ALA A 1 139 ? -15.163 -10.712 8.778 1.00 89.81 139 ALA A CA 1
ATOM 1082 C C . ALA A 1 139 ? -14.828 -11.593 9.994 1.00 89.81 139 ALA A C 1
ATOM 1084 O O . ALA A 1 139 ? -15.544 -12.559 10.262 1.00 89.81 139 ALA A O 1
ATOM 1085 N N . ILE A 1 140 ? -13.821 -11.218 10.790 1.00 88.38 140 ILE A N 1
ATOM 1086 C CA . ILE A 1 140 ? -13.442 -11.916 12.029 1.00 88.38 140 ILE A CA 1
ATOM 1087 C C . ILE A 1 140 ? -14.583 -11.884 13.051 1.00 88.38 140 ILE A C 1
ATOM 1089 O O . ILE A 1 140 ? -14.908 -12.910 13.640 1.00 88.38 140 ILE A O 1
ATOM 1093 N N . GLN A 1 141 ? -15.239 -10.738 13.251 1.00 86.12 141 GLN A N 1
ATOM 1094 C CA . GLN A 1 141 ? -16.378 -10.627 14.172 1.00 86.12 141 GLN A CA 1
ATOM 1095 C C . GLN A 1 141 ? -17.593 -11.447 13.722 1.00 86.12 141 GLN A C 1
ATOM 1097 O O . GLN A 1 141 ? -18.370 -11.920 14.554 1.00 86.12 141 GLN A O 1
ATOM 1102 N N . ASN A 1 142 ? -17.775 -11.610 12.413 1.00 83.38 142 ASN A N 1
ATOM 1103 C CA . ASN A 1 142 ? -18.877 -12.378 11.846 1.00 83.38 142 ASN A CA 1
ATOM 1104 C C . ASN A 1 142 ? -18.572 -13.879 11.741 1.00 83.38 142 ASN A C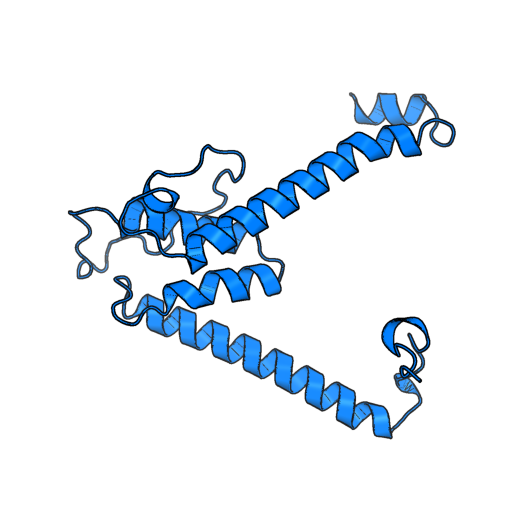 1
ATOM 1106 O O . ASN A 1 142 ? -19.511 -14.675 11.708 1.00 83.38 142 ASN A O 1
ATOM 1110 N N . ALA A 1 143 ? -17.301 -14.289 11.769 1.00 76.69 143 ALA A N 1
ATOM 1111 C CA . ALA A 1 143 ? -16.913 -15.695 11.709 1.00 76.69 143 ALA A CA 1
ATOM 1112 C C . ALA A 1 143 ? -17.573 -16.549 12.818 1.00 76.69 143 ALA A C 1
ATOM 1114 O O . ALA A 1 143 ? -18.230 -17.531 12.474 1.00 76.69 143 ALA A O 1
ATOM 1115 N N . PRO A 1 144 ? -17.555 -16.177 14.117 1.00 68.81 144 PRO A N 1
ATOM 1116 C CA . PRO A 1 144 ? -18.244 -16.935 15.166 1.00 68.81 144 PRO A CA 1
ATOM 1117 C C . PRO A 1 144 ? -19.757 -17.059 14.957 1.00 68.81 144 PRO A C 1
ATOM 1119 O O . PRO A 1 144 ? -20.345 -18.064 15.345 1.00 68.81 144 PRO A O 1
ATOM 1122 N N . ARG A 1 145 ? -20.395 -16.049 14.344 1.00 64.56 145 ARG A N 1
ATOM 1123 C CA . ARG A 1 145 ? -21.833 -16.083 14.025 1.00 64.56 145 ARG A CA 1
ATOM 1124 C C . ARG A 1 145 ? -22.132 -17.087 12.913 1.00 64.56 145 ARG A C 1
ATOM 1126 O O . ARG A 1 145 ? -23.150 -17.759 12.980 1.00 64.56 145 ARG A O 1
ATOM 1133 N N . SER A 1 146 ? -21.223 -17.220 11.946 1.00 59.47 146 SER A N 1
ATOM 1134 C CA . SER A 1 146 ? -21.284 -18.237 10.887 1.00 59.47 146 SER A CA 1
ATOM 1135 C C . SER A 1 146 ? -21.031 -19.657 11.420 1.00 59.47 146 SER A C 1
ATOM 1137 O O . SER A 1 146 ? -21.659 -20.612 10.979 1.00 59.47 146 SER A O 1
ATOM 1139 N N . PHE A 1 147 ? -20.157 -19.803 12.424 1.00 60.50 147 PHE A N 1
ATOM 1140 C CA . PHE A 1 147 ? -19.873 -21.089 13.079 1.00 60.50 147 PHE A CA 1
ATOM 1141 C C . PHE A 1 147 ? -20.885 -21.489 14.165 1.00 60.50 147 PHE A C 1
ATOM 1143 O O . PHE A 1 147 ? -20.770 -22.585 14.724 1.00 60.50 147 PHE A O 1
ATOM 1150 N N . SER A 1 148 ? -21.865 -20.631 14.472 1.00 56.31 148 SER A N 1
ATOM 1151 C CA . SER A 1 148 ? -22.922 -20.917 15.442 1.00 56.31 148 SER A CA 1
ATOM 1152 C C . SER A 1 148 ? -23.819 -22.039 14.904 1.00 56.31 148 SER A C 1
ATOM 1154 O O . SER A 1 148 ? -24.717 -21.806 14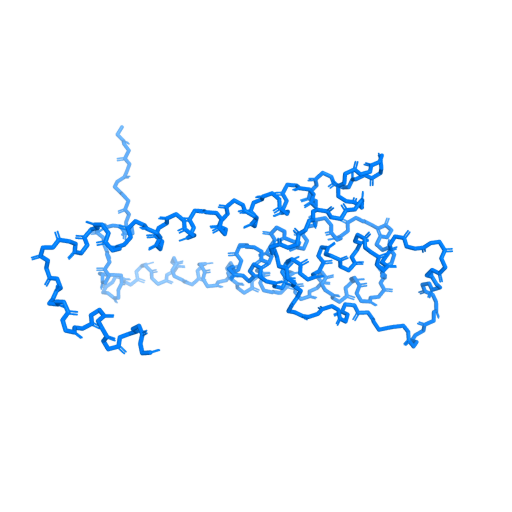.103 1.00 56.31 148 SER A O 1
ATOM 1156 N N . GLY A 1 149 ? -23.507 -23.275 15.301 1.00 61.97 149 GLY A N 1
ATOM 1157 C CA . GLY A 1 149 ? -24.179 -24.500 14.853 1.00 61.97 149 GLY A CA 1
ATOM 1158 C C . GLY A 1 149 ? -23.241 -25.606 14.354 1.00 61.97 149 GLY A C 1
ATOM 1159 O O . GLY A 1 149 ? -23.643 -26.764 14.358 1.00 61.97 149 GLY A O 1
ATOM 1160 N N . THR A 1 150 ? -21.992 -25.284 13.987 1.00 63.75 150 THR A N 1
ATOM 1161 C CA . THR A 1 150 ? -21.056 -26.249 13.362 1.00 63.75 150 THR A CA 1
ATOM 1162 C C . THR A 1 150 ? -19.821 -26.544 14.218 1.00 63.75 150 THR A C 1
ATOM 1164 O O . THR A 1 150 ? -19.268 -27.636 14.128 1.00 63.75 150 THR A O 1
ATOM 1167 N N . MET A 1 151 ? -19.377 -25.610 15.068 1.00 61.00 151 MET A N 1
ATOM 1168 C CA . MET A 1 151 ? -18.239 -25.845 15.968 1.00 61.00 151 MET A CA 1
ATOM 1169 C C . MET A 1 151 ? -18.693 -26.199 17.384 1.00 61.00 151 MET A C 1
ATOM 1171 O O . MET A 1 151 ? -19.490 -25.481 17.988 1.00 61.00 151 MET A O 1
ATOM 1175 N N . ALA A 1 152 ? -18.140 -27.285 17.930 1.00 68.50 152 ALA A N 1
ATOM 1176 C CA . ALA A 1 152 ? -18.351 -27.682 19.317 1.00 68.50 152 ALA A CA 1
ATOM 1177 C C . ALA A 1 152 ? -17.834 -26.597 20.277 1.00 68.50 152 ALA A C 1
ATOM 1179 O O . ALA A 1 152 ? -16.740 -26.055 20.101 1.00 68.50 152 ALA A O 1
ATOM 1180 N N . VAL A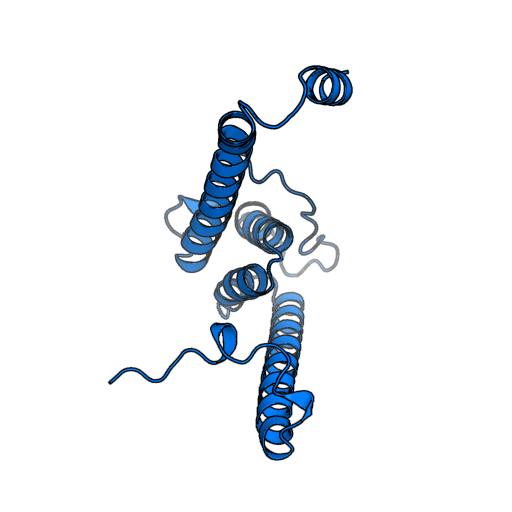 1 153 ? -18.616 -26.307 21.320 1.00 67.94 153 VAL A N 1
ATOM 1181 C CA . VAL A 1 153 ? -18.300 -25.301 22.353 1.00 67.94 153 VAL A CA 1
ATOM 1182 C C . VAL A 1 153 ? -16.932 -25.557 23.002 1.00 67.94 153 VAL A C 1
ATOM 1184 O O . VAL A 1 153 ? -16.234 -24.610 23.352 1.00 67.94 153 VAL A O 1
ATOM 1187 N N . GLU A 1 154 ? -16.511 -26.817 23.080 1.00 68.75 154 GLU A N 1
ATOM 1188 C CA . GLU A 1 154 ? -15.209 -27.262 23.595 1.00 68.75 154 GLU A CA 1
ATOM 1189 C C . GLU A 1 154 ? -14.020 -26.663 22.822 1.00 68.75 154 GLU A C 1
ATOM 1191 O O . GLU A 1 154 ? -13.036 -26.245 23.429 1.00 68.75 154 GLU A O 1
ATOM 1196 N N . ILE A 1 155 ? -14.129 -26.531 21.494 1.00 70.38 155 ILE A N 1
ATOM 1197 C CA . ILE A 1 155 ? -13.077 -25.947 20.643 1.00 70.38 155 ILE A CA 1
ATOM 1198 C C . ILE A 1 155 ? -12.977 -24.435 20.880 1.00 70.38 155 ILE A C 1
ATOM 1200 O O . ILE A 1 155 ? -11.885 -23.876 20.942 1.00 70.38 155 ILE A O 1
ATOM 1204 N N . ILE A 1 156 ? -14.119 -23.766 21.069 1.00 66.88 156 ILE A N 1
ATOM 1205 C CA . ILE A 1 156 ? -14.164 -22.328 21.369 1.00 66.88 156 ILE A CA 1
ATOM 1206 C C . ILE A 1 156 ? -13.544 -22.043 22.746 1.00 66.88 156 ILE A C 1
ATOM 1208 O O . ILE A 1 156 ? -12.858 -21.036 22.903 1.00 66.88 156 ILE A O 1
ATOM 1212 N N . GLN A 1 157 ? -13.756 -22.926 23.726 1.00 69.31 157 GLN A N 1
ATOM 1213 C CA . GLN A 1 157 ? -13.163 -22.817 25.065 1.00 69.31 157 GLN A CA 1
ATOM 1214 C C . GLN A 1 157 ? -11.641 -23.031 25.045 1.00 69.31 157 GLN A C 1
ATOM 1216 O O . GLN A 1 157 ? -10.924 -22.297 25.712 1.00 69.31 157 GLN A O 1
ATOM 1221 N N . LEU A 1 158 ? -11.135 -23.954 24.220 1.00 74.25 158 LEU A N 1
ATOM 1222 C CA . LEU A 1 158 ? -9.693 -24.174 24.027 1.00 74.25 158 LEU A CA 1
ATOM 1223 C C . LEU A 1 158 ? -8.964 -22.960 23.427 1.00 74.25 158 LEU A C 1
ATOM 1225 O O . LEU A 1 158 ? -7.820 -22.696 23.781 1.00 74.25 158 LEU A O 1
ATOM 1229 N N . ILE A 1 159 ? -9.619 -22.210 22.535 1.00 71.44 159 ILE A N 1
ATOM 1230 C CA . ILE A 1 159 ? -9.050 -20.996 21.921 1.00 71.44 159 ILE A CA 1
ATOM 1231 C C . ILE A 1 159 ? -9.083 -19.802 22.891 1.00 71.44 159 ILE A C 1
ATOM 1233 O O . ILE A 1 159 ? -8.270 -18.888 22.777 1.00 71.44 159 ILE A O 1
ATOM 1237 N N . ARG A 1 160 ? -10.025 -19.795 23.840 1.00 64.31 160 ARG A N 1
ATOM 1238 C CA . ARG A 1 160 ? -10.248 -18.704 24.803 1.00 64.31 160 ARG A CA 1
ATOM 1239 C C . ARG A 1 160 ? -9.437 -18.807 26.100 1.00 64.31 160 ARG A C 1
ATOM 1241 O O . ARG A 1 160 ? -9.706 -17.981 26.966 1.00 64.31 160 ARG A O 1
ATOM 1248 N N . GLY A 1 161 ? -8.532 -19.792 26.197 1.00 47.09 161 GLY A N 1
ATOM 1249 C CA . GLY A 1 161 ? -7.708 -20.140 27.368 1.00 47.09 161 GLY A CA 1
ATOM 1250 C C . GLY A 1 161 ? -7.521 -19.044 28.408 1.00 47.09 161 GLY A C 1
ATOM 1251 O O . GLY A 1 161 ? -6.996 -17.971 28.038 1.00 47.09 161 GLY A O 1
#

Sequence (161 aa):
MTTPNPFENSVGHFWGIIEALAYMRARYGFVDELLAYFGNLMDMIHLCWSDNTGLCDYVPSLVIRLGRDQDAYDFLLWYATTGSGSKHDSGNAGSTFLNVKGANAFSSVESGWTGRFLSLSHSVSVTLIKARILLELQAIQNAPRSFSGTMAVEIIQLIRG